Protein AF-A0A832UYQ1-F1 (afdb_monomer)

pLDDT: mean 88.18, std 7.56, range [61.03, 96.38]

Sequence (44 aa):
MALNVTRRSETIEYAIRDLVVPAQKLEAKGKKIIKLNIGDPNRF

Foldseek 3Di:
DDDPDDPVVVPDDDVLCVVVVVVVVVVVVVDDDDRPSDPDPPPD

Radius of gyration: 14.85 Å; Cα contacts (8 Å, |Δi|>4): 11; chains: 1; bounding box: 20×36×36 Å

Secondary structure (DSSP, 8-state):
------TTTTT---HHHHTHHHHHHHHTTT------S---TT--

Mean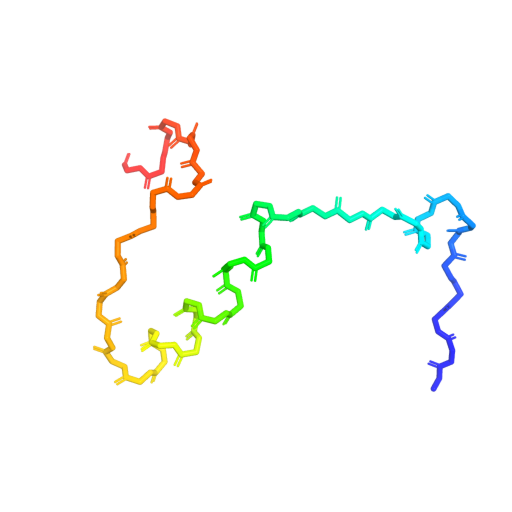 predicted aligned error: 5.74 Å

Structure (mmCIF, N/CA/C/O backbone):
data_AF-A0A832UYQ1-F1
#
_entry.id   AF-A0A832UYQ1-F1
#
loop_
_atom_site.group_PDB
_atom_site.id
_atom_site.type_symbol
_atom_site.label_atom_id
_atom_site.label_alt_id
_atom_site.label_comp_id
_atom_site.label_asym_id
_atom_site.label_entity_id
_atom_site.label_seq_id
_atom_site.pdbx_PDB_ins_code
_atom_site.Cartn_x
_atom_site.Cartn_y
_atom_site.Cartn_z
_atom_site.occupancy
_atom_site.B_iso_or_equiv
_atom_site.auth_seq_id
_atom_site.auth_comp_id
_atom_site.auth_asym_id
_atom_site.auth_atom_id
_atom_site.pdbx_PDB_model_num
ATOM 1 N N . MET A 1 1 ? -1.992 -20.811 -14.564 1.00 61.03 1 MET A N 1
ATOM 2 C CA . MET A 1 1 ? -2.250 -20.093 -15.830 1.00 61.03 1 MET A CA 1
ATOM 3 C C . MET A 1 1 ? -1.214 -18.984 -15.917 1.00 61.03 1 MET A C 1
ATOM 5 O O . MET A 1 1 ? -1.177 -18.169 -15.005 1.00 61.03 1 MET A O 1
ATOM 9 N N . ALA A 1 2 ? -0.296 -19.021 -16.885 1.00 72.62 2 ALA A N 1
ATOM 10 C CA . ALA A 1 2 ? 0.729 -17.983 -17.003 1.00 72.62 2 ALA A CA 1
ATOM 11 C C . ALA A 1 2 ? 0.072 -16.704 -17.542 1.00 72.62 2 ALA A C 1
ATOM 13 O O . ALA A 1 2 ? -0.526 -16.730 -18.617 1.00 72.62 2 ALA A O 1
ATOM 14 N N . LEU A 1 3 ? 0.119 -15.616 -16.771 1.00 77.88 3 LEU A N 1
ATOM 15 C CA . LEU A 1 3 ? -0.334 -14.313 -17.248 1.00 77.88 3 LEU A CA 1
ATOM 16 C C . LEU A 1 3 ? 0.621 -13.846 -18.352 1.00 77.88 3 LEU A C 1
ATOM 18 O O . LEU A 1 3 ? 1.823 -13.743 -18.123 1.00 77.88 3 LEU A O 1
ATOM 22 N N . ASN A 1 4 ? 0.087 -13.564 -19.539 1.00 87.81 4 ASN A N 1
ATOM 23 C CA . ASN A 1 4 ? 0.874 -13.048 -20.654 1.00 87.81 4 ASN A CA 1
ATOM 24 C C . ASN A 1 4 ? 1.045 -11.530 -20.473 1.00 87.81 4 ASN A C 1
ATOM 26 O O . ASN A 1 4 ? 0.199 -10.743 -20.900 1.00 87.81 4 ASN A O 1
ATOM 30 N N . VAL A 1 5 ? 2.081 -11.130 -19.733 1.00 90.06 5 VAL A N 1
ATOM 31 C CA . VAL A 1 5 ? 2.410 -9.725 -19.448 1.00 90.06 5 VAL A CA 1
ATOM 32 C C . VAL A 1 5 ? 3.428 -9.190 -20.450 1.00 90.06 5 VAL A C 1
ATOM 34 O O . VAL A 1 5 ? 4.230 -9.927 -21.015 1.00 90.06 5 VAL A O 1
ATOM 37 N N . THR A 1 6 ? 3.413 -7.879 -20.694 1.00 92.31 6 THR A N 1
ATOM 38 C CA . THR A 1 6 ? 4.428 -7.264 -21.556 1.00 92.31 6 THR A CA 1
ATOM 39 C C . THR A 1 6 ? 5.773 -7.192 -20.840 1.00 92.31 6 THR A C 1
ATOM 41 O O . THR A 1 6 ? 5.817 -6.765 -19.688 1.00 92.31 6 THR A O 1
ATOM 44 N N . ARG A 1 7 ? 6.873 -7.462 -21.555 1.00 89.69 7 ARG A N 1
ATOM 45 C CA . ARG A 1 7 ? 8.255 -7.438 -21.031 1.00 89.69 7 ARG A CA 1
ATOM 46 C C . ARG A 1 7 ? 8.613 -6.190 -20.213 1.00 89.69 7 ARG A C 1
ATOM 48 O O . ARG A 1 7 ? 9.341 -6.276 -19.237 1.00 89.69 7 ARG A O 1
ATOM 55 N N . ARG A 1 8 ? 8.087 -5.017 -20.586 1.00 90.12 8 ARG A N 1
ATOM 56 C CA . ARG A 1 8 ? 8.343 -3.753 -19.864 1.00 90.12 8 ARG A CA 1
ATOM 57 C C . ARG A 1 8 ? 7.776 -3.733 -18.439 1.00 90.12 8 ARG A C 1
ATOM 59 O O . ARG A 1 8 ? 8.244 -2.958 -17.621 1.00 90.12 8 ARG A O 1
ATOM 66 N N . SER 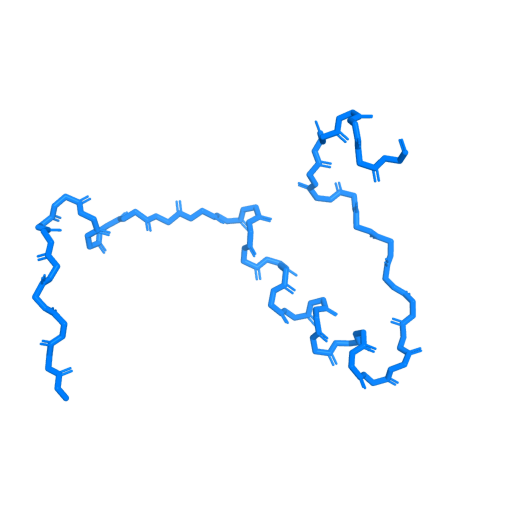A 1 9 ? 6.733 -4.517 -18.177 1.00 91.06 9 SER A N 1
ATOM 67 C CA . SER A 1 9 ? 6.004 -4.526 -16.907 1.00 91.06 9 SER A CA 1
ATOM 68 C C . SER A 1 9 ? 6.574 -5.524 -15.907 1.00 91.06 9 SER A C 1
ATOM 70 O O . SER A 1 9 ? 6.330 -5.377 -14.717 1.00 91.06 9 SER A O 1
ATOM 72 N N . GLU A 1 10 ? 7.340 -6.511 -16.374 1.00 89.44 10 GLU A N 1
ATOM 73 C CA . GLU A 1 10 ? 7.928 -7.567 -15.539 1.00 89.44 10 GLU A CA 1
ATOM 74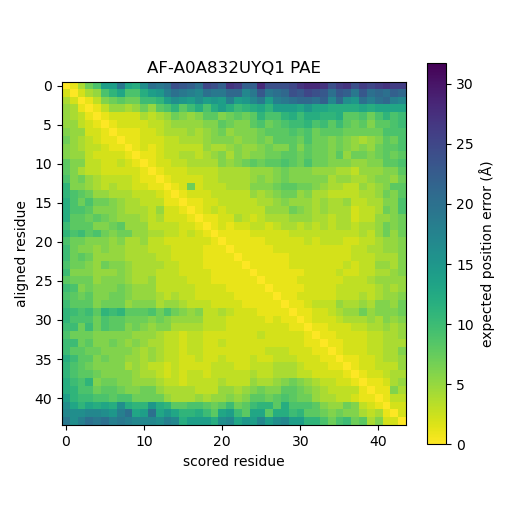 C C . GLU A 1 10 ? 8.922 -7.023 -14.505 1.00 89.44 10 GLU A C 1
ATOM 76 O O . GLU A 1 10 ? 9.141 -7.656 -13.479 1.00 89.44 10 GLU A O 1
ATOM 81 N N . THR A 1 11 ? 9.505 -5.849 -14.759 1.00 89.00 11 THR A N 1
ATOM 82 C CA . THR A 1 11 ? 10.542 -5.239 -13.914 1.00 89.00 11 THR A CA 1
ATOM 83 C C . THR A 1 11 ? 10.053 -4.024 -13.121 1.00 89.00 11 THR A C 1
ATOM 85 O O . THR A 1 11 ? 10.870 -3.308 -12.548 1.00 89.00 11 THR A O 1
ATOM 88 N N . ILE A 1 12 ? 8.754 -3.706 -13.154 1.00 90.25 12 ILE A N 1
ATOM 89 C CA . ILE A 1 12 ? 8.220 -2.510 -12.488 1.00 90.25 12 ILE A CA 1
ATOM 90 C C . ILE A 1 12 ? 7.914 -2.838 -11.026 1.00 90.25 12 ILE A C 1
ATOM 92 O O . ILE A 1 12 ? 7.003 -3.609 -10.737 1.00 90.25 12 ILE A O 1
ATOM 96 N N . GLU A 1 13 ? 8.619 -2.177 -10.111 1.00 88.88 13 GLU A N 1
ATOM 97 C CA . GLU A 1 13 ? 8.399 -2.262 -8.664 1.00 88.88 13 GLU A CA 1
ATOM 98 C C . GLU A 1 13 ? 8.022 -0.893 -8.082 1.00 88.88 13 GLU A C 1
ATOM 100 O O . GLU A 1 13 ? 8.404 0.155 -8.611 1.00 88.88 13 GLU A O 1
ATOM 105 N N . TYR A 1 14 ? 7.254 -0.884 -6.987 1.00 88.06 14 TYR A N 1
ATOM 106 C CA . TYR A 1 14 ? 6.813 0.358 -6.350 1.00 88.06 14 TYR A CA 1
ATOM 107 C C . TYR A 1 14 ? 6.778 0.247 -4.821 1.00 88.06 14 TYR A C 1
ATOM 109 O O . TYR A 1 1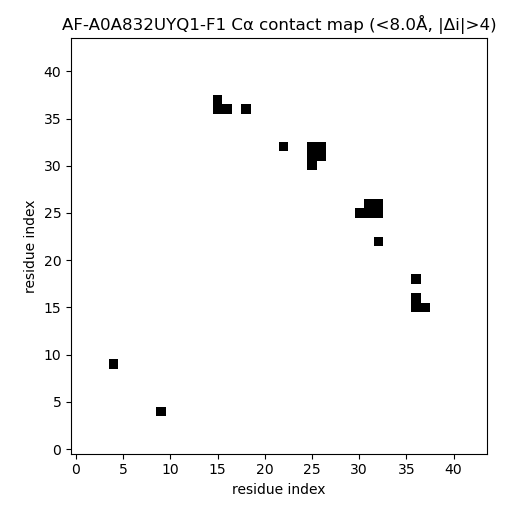4 ? 5.716 0.135 -4.203 1.00 88.06 14 TYR A O 1
ATOM 117 N N . ALA A 1 15 ? 7.964 0.376 -4.219 1.00 84.88 15 ALA A N 1
ATOM 118 C CA . ALA A 1 15 ? 8.223 0.198 -2.786 1.00 84.88 15 ALA A CA 1
ATOM 119 C C . ALA A 1 15 ? 7.243 0.937 -1.849 1.00 84.88 15 ALA A C 1
ATOM 121 O O . ALA A 1 15 ? 6.895 0.453 -0.774 1.00 84.88 15 ALA A O 1
ATOM 122 N N . ILE A 1 16 ? 6.742 2.106 -2.261 1.00 84.69 16 ILE A N 1
ATOM 123 C CA . ILE A 1 16 ? 5.816 2.925 -1.463 1.00 84.69 16 ILE A CA 1
ATOM 124 C C . ILE A 1 16 ? 4.451 2.226 -1.259 1.00 84.69 16 ILE A C 1
ATOM 126 O O . ILE A 1 16 ? 3.778 2.449 -0.243 1.00 84.69 16 ILE A O 1
ATOM 130 N N . ARG A 1 17 ? 4.025 1.367 -2.199 1.00 85.94 17 ARG A N 1
ATOM 131 C CA . ARG A 1 17 ? 2.766 0.600 -2.107 1.00 85.94 17 ARG A CA 1
ATOM 132 C C . ARG A 1 17 ? 2.932 -0.777 -1.483 1.00 85.94 17 ARG A C 1
ATOM 134 O O . ARG A 1 17 ? 1.937 -1.312 -0.997 1.00 85.94 17 ARG A O 1
ATOM 141 N N . ASP A 1 18 ? 4.144 -1.309 -1.398 1.00 88.25 18 ASP A N 1
ATOM 142 C CA . ASP A 1 18 ? 4.378 -2.628 -0.798 1.00 88.25 18 ASP A CA 1
ATOM 143 C C . ASP A 1 18 ? 3.964 -2.666 0.679 1.00 88.25 18 ASP A C 1
ATOM 145 O O . ASP A 1 18 ? 3.471 -3.678 1.178 1.00 88.25 18 ASP A O 1
ATOM 149 N N . LEU A 1 19 ? 4.043 -1.519 1.361 1.00 86.25 19 LEU A N 1
ATOM 150 C CA . LEU A 1 19 ? 3.603 -1.334 2.747 1.00 86.25 19 LEU A CA 1
ATOM 151 C C . LEU A 1 19 ? 2.076 -1.415 2.933 1.00 86.25 19 LEU A C 1
ATOM 153 O O . LEU A 1 19 ? 1.599 -1.612 4.053 1.00 86.25 19 LEU A O 1
ATOM 157 N N . VAL A 1 20 ? 1.287 -1.290 1.861 1.00 88.69 20 VAL A N 1
ATOM 158 C CA . VAL A 1 20 ? -0.183 -1.334 1.938 1.00 88.69 20 VAL A CA 1
ATOM 159 C C . VAL A 1 20 ? -0.677 -2.745 2.259 1.00 88.69 20 VAL A C 1
ATOM 161 O O . VAL A 1 20 ? -1.609 -2.898 3.045 1.00 88.69 20 VAL A O 1
ATOM 164 N N . VAL A 1 21 ? -0.025 -3.779 1.724 1.00 90.75 21 VAL A N 1
ATOM 165 C CA . VAL A 1 21 ? -0.398 -5.187 1.941 1.00 90.75 21 VAL A CA 1
ATOM 166 C C . VAL A 1 21 ? -0.315 -5.603 3.421 1.00 90.75 21 VAL A C 1
ATOM 168 O O . VAL A 1 21 ? -1.301 -6.128 3.948 1.00 90.75 21 VAL A O 1
ATOM 171 N N . PRO A 1 22 ? 0.802 -5.393 4.148 1.00 92.12 22 PRO A N 1
ATOM 172 C CA . PRO A 1 22 ? 0.853 -5.699 5.575 1.00 92.12 22 PRO A CA 1
ATOM 173 C C . PRO A 1 22 ? -0.074 -4.795 6.396 1.00 92.12 22 PRO A C 1
ATOM 175 O O . PRO A 1 22 ? -0.683 -5.281 7.350 1.00 92.12 22 PRO A O 1
ATOM 178 N N . ALA A 1 23 ? -0.248 -3.522 6.016 1.00 93.06 23 ALA A N 1
ATOM 179 C CA . ALA A 1 23 ? -1.188 -2.623 6.683 1.00 93.06 23 ALA A CA 1
ATOM 180 C C . ALA A 1 23 ? -2.632 -3.152 6.609 1.00 93.06 23 ALA A C 1
ATOM 182 O O . ALA A 1 23 ? -3.282 -3.270 7.643 1.00 93.06 23 ALA A O 1
ATOM 183 N N . GLN A 1 24 ? -3.095 -3.579 5.429 1.00 93.12 24 GLN A N 1
ATOM 184 C CA . GLN A 1 24 ? -4.428 -4.168 5.242 1.00 93.12 24 GLN A CA 1
ATOM 185 C C . GLN A 1 24 ? -4.634 -5.436 6.082 1.00 93.12 24 GLN A C 1
ATOM 187 O O . GLN A 1 24 ? -5.699 -5.633 6.664 1.00 93.12 24 GLN A O 1
ATOM 192 N N . LYS A 1 25 ? -3.604 -6.283 6.214 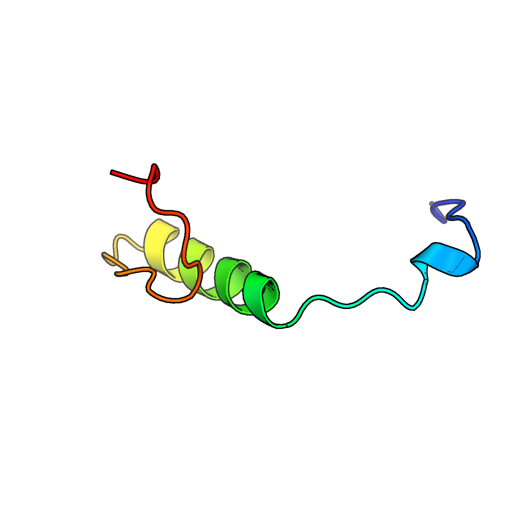1.00 94.94 25 LYS A N 1
ATOM 193 C CA . LYS A 1 25 ? -3.661 -7.472 7.086 1.00 94.94 25 LYS A CA 1
ATOM 194 C C . LYS A 1 25 ? -3.833 -7.109 8.562 1.00 94.94 25 LYS A C 1
ATOM 196 O O . LYS A 1 25 ? -4.438 -7.875 9.307 1.00 94.94 25 LYS A O 1
ATOM 201 N N . LEU A 1 26 ? -3.269 -5.987 9.007 1.00 94.06 26 LEU A N 1
ATOM 202 C CA . LEU A 1 26 ? -3.430 -5.495 10.377 1.00 94.06 26 LEU A CA 1
ATOM 203 C C . LEU A 1 26 ? -4.791 -4.815 10.575 1.00 94.06 26 LEU A C 1
ATOM 205 O O . LEU A 1 26 ? -5.415 -5.027 11.613 1.00 94.06 26 LEU A O 1
ATOM 209 N N . GLU A 1 27 ? -5.279 -4.083 9.571 1.00 94.44 27 GLU A N 1
ATOM 210 C CA . GLU A 1 27 ? -6.624 -3.490 9.554 1.00 94.44 27 GLU A CA 1
ATOM 211 C C . GLU A 1 27 ? -7.715 -4.566 9.633 1.00 94.44 27 GLU A C 1
ATOM 213 O O . GLU A 1 27 ? -8.626 -4.454 10.448 1.00 94.44 27 GLU A O 1
ATOM 218 N N . ALA A 1 28 ? -7.572 -5.669 8.888 1.00 95.12 28 ALA A N 1
ATOM 219 C CA . ALA A 1 28 ? -8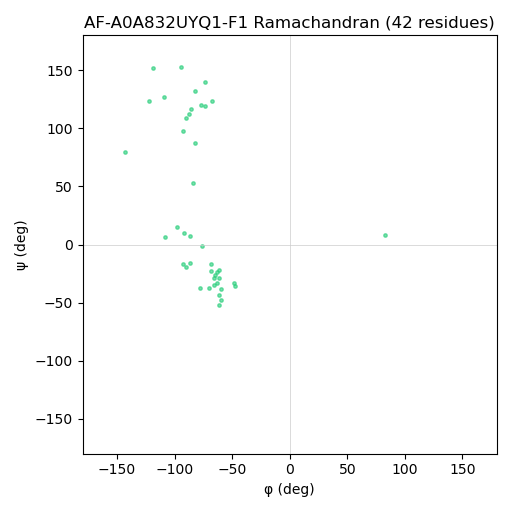.486 -6.814 8.947 1.00 95.12 28 ALA A CA 1
ATOM 220 C C . ALA A 1 28 ? -8.532 -7.493 10.330 1.00 95.12 28 ALA A C 1
ATOM 222 O O . ALA A 1 28 ? -9.512 -8.147 10.671 1.00 95.12 28 ALA A O 1
ATOM 223 N N . LYS A 1 29 ? -7.487 -7.320 11.150 1.00 96.38 29 LYS A N 1
ATOM 224 C CA . LYS A 1 29 ? -7.439 -7.778 12.551 1.00 96.38 29 LYS A CA 1
ATOM 225 C C . LYS A 1 29 ? -8.025 -6.753 13.534 1.00 96.38 29 LYS A C 1
ATOM 227 O O . LYS A 1 29 ? -7.869 -6.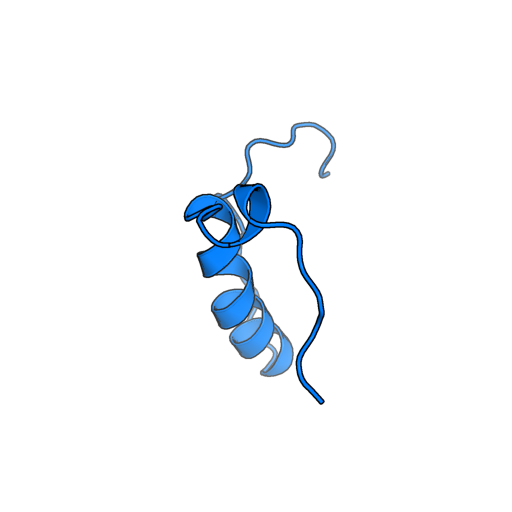920 14.740 1.00 96.38 29 LYS A O 1
ATOM 232 N N . GLY A 1 30 ? -8.637 -5.677 13.038 1.00 95.81 30 GLY A N 1
ATOM 233 C CA . GLY A 1 30 ? -9.239 -4.611 13.839 1.00 95.81 30 GLY A CA 1
ATOM 234 C C . GLY A 1 30 ? -8.257 -3.545 14.333 1.00 95.81 30 GLY A C 1
ATOM 235 O O . GLY A 1 30 ? -8.636 -2.703 15.145 1.00 95.81 30 GLY A O 1
ATOM 236 N N . LYS A 1 31 ? -6.995 -3.546 13.877 1.00 95.75 31 LYS A N 1
ATOM 237 C CA . LYS A 1 31 ? -6.022 -2.516 14.274 1.00 95.75 31 LYS A CA 1
ATOM 238 C C . LYS A 1 31 ? -6.195 -1.261 13.426 1.00 95.75 31 LYS A C 1
ATOM 240 O O . LYS A 1 31 ? -6.194 -1.328 12.201 1.00 95.75 31 LYS A O 1
ATOM 245 N N . LYS A 1 32 ? -6.247 -0.096 14.072 1.00 92.75 32 LYS A N 1
ATOM 246 C CA . LYS A 1 32 ? -6.218 1.193 13.374 1.00 92.75 32 LYS A CA 1
ATOM 247 C C . LYS A 1 32 ? -4.786 1.507 12.929 1.00 92.75 32 LYS A C 1
ATOM 249 O O . LYS A 1 32 ? -3.894 1.613 13.766 1.00 92.75 32 LYS A O 1
ATOM 254 N N . ILE A 1 33 ? -4.574 1.664 11.623 1.00 92.88 33 ILE A N 1
ATOM 255 C CA . ILE A 1 33 ? -3.281 2.030 11.029 1.00 92.88 33 ILE A CA 1
ATOM 256 C C . ILE A 1 33 ? -3.361 3.466 10.501 1.00 92.88 33 ILE A C 1
ATOM 258 O O . ILE A 1 33 ? -4.238 3.794 9.704 1.00 92.88 33 ILE A O 1
ATOM 262 N N . ILE A 1 34 ? -2.426 4.326 10.910 1.00 91.19 34 ILE A N 1
ATOM 263 C CA . ILE A 1 34 ? -2.263 5.666 10.331 1.00 91.19 34 ILE A CA 1
ATOM 264 C C . ILE A 1 34 ? -1.340 5.535 9.118 1.00 91.19 34 ILE A C 1
ATOM 266 O O . ILE A 1 34 ? -0.162 5.216 9.268 1.00 91.19 34 ILE A O 1
ATOM 270 N N . LYS A 1 35 ? -1.861 5.753 7.906 1.00 89.06 35 LYS A N 1
ATOM 271 C CA . LYS A 1 35 ? -1.067 5.591 6.676 1.00 89.06 35 LYS A CA 1
ATOM 272 C C . LYS A 1 35 ? -0.439 6.923 6.265 1.00 89.06 35 LYS A C 1
ATOM 274 O O . LYS A 1 35 ? -1.105 7.728 5.618 1.00 89.06 35 LYS A O 1
ATOM 279 N N . LEU A 1 36 ? 0.828 7.118 6.627 1.00 91.12 36 LEU A N 1
ATOM 280 C CA . LEU A 1 36 ? 1.667 8.277 6.270 1.00 91.12 36 LEU A CA 1
ATOM 281 C C . LEU A 1 36 ? 2.594 7.993 5.072 1.00 91.12 36 LEU A C 1
ATOM 283 O O . LEU A 1 36 ? 3.556 8.711 4.834 1.00 91.12 36 LEU A O 1
ATOM 287 N N . ASN A 1 37 ? 2.328 6.915 4.334 1.00 89.94 37 ASN A N 1
ATOM 288 C CA . ASN A 1 37 ? 3.153 6.463 3.214 1.00 89.94 37 ASN A CA 1
ATOM 289 C C . ASN A 1 37 ? 2.800 7.127 1.871 1.00 89.94 37 ASN A C 1
ATOM 291 O O . ASN A 1 37 ? 3.583 7.029 0.937 1.00 89.94 37 ASN A O 1
ATOM 295 N N . ILE A 1 38 ? 1.632 7.769 1.744 1.00 90.81 38 ILE A N 1
ATOM 296 C CA .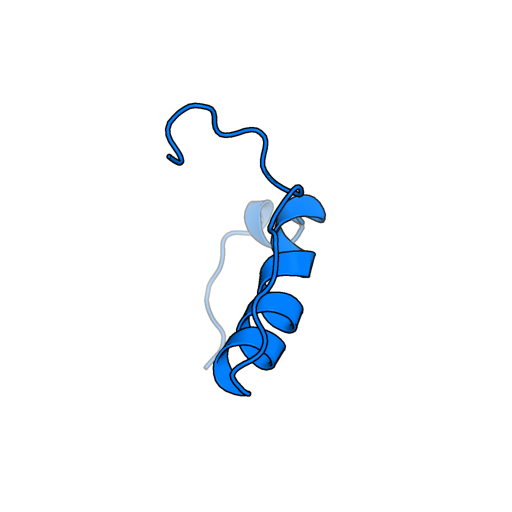 ILE A 1 38 ? 1.196 8.443 0.510 1.00 90.81 38 ILE A CA 1
ATOM 297 C C . ILE A 1 38 ? 0.913 9.909 0.827 1.00 90.81 38 ILE A C 1
ATOM 299 O O . ILE A 1 38 ? 0.064 10.194 1.670 1.00 90.81 38 ILE A O 1
ATOM 303 N N . GLY A 1 39 ? 1.582 10.816 0.116 1.00 88.75 39 GLY A N 1
ATOM 304 C CA . GLY A 1 39 ? 1.343 12.260 0.176 1.00 88.75 39 GLY A CA 1
ATOM 305 C C . GLY A 1 39 ? 0.199 12.709 -0.734 1.00 88.75 39 GLY A C 1
ATOM 306 O O . GLY A 1 39 ? 0.406 13.571 -1.578 1.00 88.75 39 GLY A O 1
ATOM 307 N N . ASP A 1 40 ? -0.973 12.085 -0.611 1.00 89.75 40 ASP A N 1
ATOM 308 C CA . ASP A 1 40 ? -2.179 12.483 -1.345 1.00 89.75 40 ASP A CA 1
ATOM 309 C C . ASP A 1 40 ? -2.950 13.521 -0.511 1.00 89.75 40 ASP A C 1
ATOM 311 O O . ASP A 1 40 ? -3.495 13.159 0.539 1.00 89.75 40 ASP A O 1
ATOM 315 N N . PRO A 1 41 ? -2.974 14.801 -0.925 1.00 87.06 41 PRO A N 1
ATOM 316 C CA . PRO A 1 41 ? -3.592 15.869 -0.146 1.00 87.06 41 PRO A CA 1
ATOM 317 C C . PRO A 1 41 ? -5.121 15.755 -0.073 1.00 87.06 41 PRO A C 1
ATOM 319 O O . PRO A 1 41 ? -5.705 16.261 0.877 1.00 87.06 41 PRO A O 1
ATOM 322 N N . ASN A 1 42 ? -5.764 15.060 -1.018 1.00 86.81 42 ASN A N 1
ATOM 323 C CA . ASN A 1 42 ? -7.223 14.914 -1.077 1.00 86.81 42 ASN A CA 1
ATOM 324 C C . ASN A 1 42 ? -7.733 13.667 -0.338 1.00 86.81 42 ASN A C 1
ATOM 326 O O . ASN A 1 42 ? -8.890 13.279 -0.492 1.00 86.81 42 ASN A O 1
ATOM 330 N N . ARG A 1 43 ? -6.877 12.982 0.431 1.00 75.81 43 ARG A N 1
ATOM 331 C CA . ARG A 1 43 ? -7.245 11.719 1.089 1.00 75.81 43 ARG A CA 1
ATOM 332 C C . ARG A 1 43 ? -8.129 11.891 2.332 1.00 75.81 43 ARG A C 1
ATOM 334 O O . ARG A 1 43 ? -8.472 10.881 2.951 1.00 75.81 43 ARG A O 1
ATOM 341 N N . PHE A 1 44 ? -8.449 13.131 2.697 1.00 61.62 44 PHE A N 1
ATOM 342 C CA . PHE A 1 44 ? -9.258 13.517 3.851 1.00 61.62 44 PHE A CA 1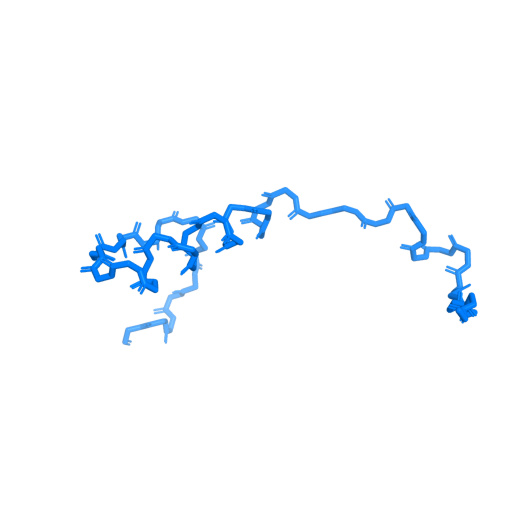
ATOM 343 C C . PHE A 1 44 ? -10.404 14.425 3.422 1.00 61.62 44 PHE A C 1
ATOM 345 O O . PHE A 1 44 ? -10.148 15.324 2.593 1.00 61.62 44 PHE A O 1
#

Solvent-accessible surface area (backbone atoms only — not comparable to full-atom values): 3171 Å² total; per-residue (Å²): 132,87,79,90,72,60,79,82,59,78,77,68,81,60,77,72,57,60,59,50,61,63,48,51,61,41,41,76,72,73,43,90,77,86,79,83,70,62,94,59,85,80,80,114